Protein AF-A0A811YED5-F1 (afdb_monomer)

Nearest PDB structures (foldseek):
  1sgq-assembly1_I  TM=8.041E-01  e=7.350E-02  Meleagris gallopavo
  2sge-assembly1_I  TM=7.961E-01  e=6.876E-02  Meleagris gallopavo
  6maa-assembly1_A  TM=4.016E-01  e=1.868E-01  Mus musculus
  4fxw-assembly1_B  TM=2.494E-01  e=3.507E+00  Homo sapiens

pLDDT: mean 74.62, std 13.36, range [46.38, 92.75]

Radius of gyration: 25.54 Å; Cα contacts (8 Å, |Δi|>4): 69; chains: 1; bounding box: 60×34×65 Å

Structure (mmCIF, N/CA/C/O backbone):
data_AF-A0A811YED5-F1
#
_entry.id   AF-A0A811YED5-F1
#
loop_
_atom_site.group_PDB
_atom_site.id
_atom_site.type_symbol
_atom_site.label_atom_id
_atom_site.label_alt_id
_atom_site.label_comp_id
_atom_site.label_asym_id
_atom_site.label_entity_id
_atom_site.label_seq_id
_atom_site.pdbx_PDB_ins_code
_atom_site.Cartn_x
_atom_site.Cartn_y
_atom_site.Cartn_z
_atom_site.occupancy
_atom_site.B_iso_or_equiv
_atom_site.auth_seq_id
_atom_site.auth_comp_id
_atom_site.auth_asym_id
_atom_site.auth_atom_id
_atom_site.pdbx_PDB_model_num
ATOM 1 N N . MET A 1 1 ? -36.295 14.358 50.381 1.00 59.69 1 MET A N 1
ATOM 2 C CA . MET A 1 1 ? -35.235 14.806 49.446 1.00 59.69 1 MET A CA 1
ATOM 3 C C . MET A 1 1 ? -34.364 13.623 49.015 1.00 59.69 1 MET A C 1
ATOM 5 O O . MET A 1 1 ? -33.292 13.436 49.565 1.00 59.69 1 MET A O 1
ATOM 9 N N . SER A 1 2 ? -34.827 12.780 48.085 1.00 60.44 2 SER A N 1
ATOM 10 C CA . SER A 1 2 ? -34.058 11.595 47.631 1.00 60.44 2 SER A CA 1
ATOM 11 C C . SER A 1 2 ? -34.029 11.444 46.103 1.00 60.44 2 SER A C 1
ATOM 13 O O . SER A 1 2 ? -33.030 11.000 45.554 1.00 60.44 2 SER A O 1
ATOM 15 N N . PHE A 1 3 ? -35.063 11.934 45.409 1.00 59.12 3 PHE A N 1
ATOM 16 C CA . PHE A 1 3 ? -35.180 11.887 43.945 1.00 59.12 3 PHE A CA 1
ATOM 17 C C . PHE A 1 3 ? -34.118 12.699 43.182 1.00 59.12 3 PHE A C 1
ATOM 19 O O . PHE A 1 3 ? -33.721 12.320 42.087 1.00 59.12 3 PHE A O 1
ATOM 26 N N . PHE A 1 4 ? -33.625 13.801 43.754 1.00 64.69 4 PHE A N 1
ATOM 27 C CA . PHE A 1 4 ? -32.610 14.630 43.094 1.00 64.69 4 PHE A CA 1
ATOM 28 C C . PHE A 1 4 ? -31.203 14.020 43.177 1.00 64.69 4 PHE A C 1
ATOM 30 O O . PHE A 1 4 ? -30.439 14.107 42.221 1.00 64.69 4 PHE A O 1
ATOM 37 N N . LEU A 1 5 ? -30.867 13.347 44.286 1.00 67.31 5 LEU A N 1
ATOM 38 C CA . LEU A 1 5 ? -29.555 12.710 44.451 1.00 67.31 5 LEU A CA 1
ATOM 39 C C . LEU A 1 5 ? -29.401 11.477 43.556 1.00 67.31 5 LEU A C 1
ATOM 41 O O . LEU A 1 5 ? -28.307 11.218 43.057 1.00 67.31 5 LEU A O 1
ATOM 45 N N . THR A 1 6 ? -30.479 10.724 43.334 1.00 75.19 6 THR A N 1
ATOM 46 C CA . THR A 1 6 ? -30.464 9.574 42.421 1.00 75.19 6 THR A CA 1
ATOM 47 C C . THR A 1 6 ? -30.284 10.004 40.970 1.00 75.19 6 THR A C 1
ATOM 49 O O . THR A 1 6 ? -29.487 9.394 40.261 1.00 75.19 6 THR A O 1
ATOM 52 N N . TRP A 1 7 ? -30.935 11.090 40.544 1.00 74.44 7 TRP A N 1
ATOM 53 C CA . TRP A 1 7 ? -30.761 11.636 39.194 1.00 74.44 7 TRP A CA 1
ATOM 54 C C . TRP A 1 7 ? -29.324 12.120 38.967 1.00 74.44 7 TRP A C 1
ATOM 56 O O . TRP A 1 7 ? -28.687 11.730 37.990 1.00 74.44 7 TRP A O 1
ATOM 66 N N . ILE A 1 8 ? -28.765 12.902 39.895 1.00 81.50 8 ILE A N 1
ATOM 67 C CA . ILE A 1 8 ? -27.388 13.406 39.771 1.00 81.50 8 ILE A CA 1
ATOM 68 C C . ILE A 1 8 ? -26.393 12.242 39.640 1.00 81.50 8 ILE A C 1
ATOM 70 O O . ILE A 1 8 ? -25.541 12.264 38.754 1.00 81.50 8 ILE A O 1
ATOM 74 N N . LYS A 1 9 ? -26.541 11.177 40.441 1.00 77.12 9 LYS A N 1
ATOM 75 C CA . LYS A 1 9 ? -25.688 9.978 40.335 1.00 77.12 9 LYS A CA 1
ATOM 76 C C . LYS A 1 9 ? -25.849 9.259 38.990 1.00 77.12 9 LYS A C 1
ATOM 78 O O . LYS A 1 9 ? -24.850 8.801 38.446 1.00 77.12 9 LYS A O 1
ATOM 83 N N . ALA A 1 10 ? -27.058 9.202 38.428 1.00 78.94 10 ALA A N 1
ATOM 84 C CA . ALA A 1 10 ? -27.296 8.609 37.110 1.00 78.94 10 ALA A CA 1
ATOM 85 C C . ALA A 1 10 ? -26.606 9.398 35.981 1.00 78.94 10 ALA A C 1
ATOM 87 O O . ALA A 1 10 ? -25.990 8.788 35.109 1.00 78.94 10 ALA A O 1
ATOM 88 N N . ILE A 1 11 ? -26.624 10.736 36.039 1.00 79.62 11 ILE A N 1
ATOM 89 C CA . ILE A 1 11 ? -25.931 11.588 35.056 1.00 79.62 11 ILE A CA 1
ATOM 90 C C . ILE A 1 11 ? -24.422 11.319 35.080 1.00 79.62 11 ILE A C 1
ATOM 92 O O . ILE A 1 11 ? -23.833 11.074 34.028 1.00 79.62 11 ILE A O 1
ATOM 96 N N . PHE A 1 12 ? -23.807 11.284 36.266 1.00 76.50 12 PHE A N 1
ATOM 97 C CA . PHE A 1 12 ? -22.376 10.985 36.402 1.00 76.50 12 PHE A CA 1
ATOM 98 C C . PHE A 1 12 ? -22.009 9.599 35.858 1.00 76.50 12 PHE A C 1
ATOM 100 O O . PHE A 1 12 ? -20.994 9.462 35.182 1.00 76.50 12 PHE A O 1
ATOM 107 N N . ILE A 1 13 ? -22.844 8.584 36.097 1.00 74.81 13 ILE A N 1
ATOM 108 C CA . ILE A 1 13 ? -22.610 7.226 35.585 1.00 74.81 13 ILE A CA 1
ATOM 109 C C . ILE A 1 13 ? -22.688 7.196 34.053 1.00 74.81 13 ILE A C 1
ATOM 111 O O . ILE A 1 13 ? -21.820 6.609 33.414 1.00 74.81 13 ILE A O 1
ATOM 115 N N . THR A 1 14 ? -23.674 7.869 33.450 1.00 72.62 14 THR A N 1
ATOM 116 C CA . THR A 1 14 ? -23.773 7.945 31.984 1.00 72.62 14 THR A CA 1
ATOM 117 C C . THR A 1 14 ? -22.586 8.693 31.375 1.00 72.62 14 THR A C 1
ATOM 119 O O . THR A 1 14 ? -21.945 8.174 30.466 1.00 72.62 14 THR A O 1
ATOM 122 N N . ALA A 1 15 ? -22.211 9.850 31.930 1.00 73.38 15 ALA A N 1
ATOM 123 C CA . ALA A 1 15 ? -21.110 10.676 31.437 1.00 73.38 15 ALA A CA 1
ATOM 124 C C . ALA A 1 15 ? -19.723 10.029 31.592 1.00 73.38 15 ALA A C 1
ATOM 126 O O . ALA A 1 15 ? -18.830 10.359 30.823 1.00 73.38 15 ALA A O 1
ATOM 127 N N . LEU A 1 16 ? -19.530 9.118 32.552 1.00 69.00 16 LEU A N 1
ATOM 128 C CA . LEU A 1 16 ? -18.284 8.356 32.718 1.00 69.00 16 LEU A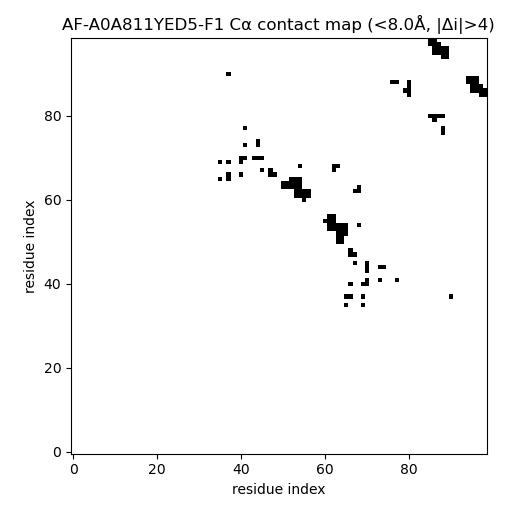 CA 1
ATOM 129 C C . LEU A 1 16 ? -18.233 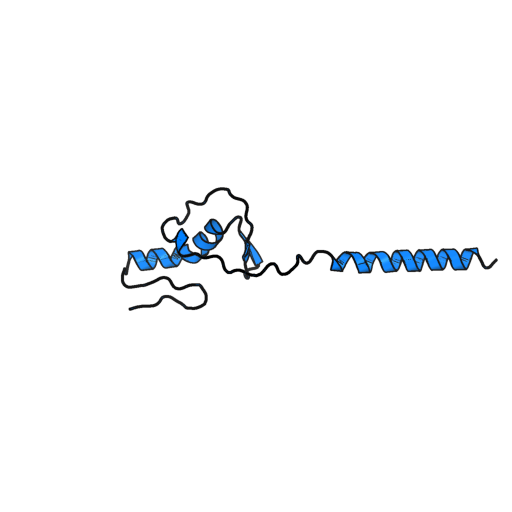7.086 31.856 1.00 69.00 16 LEU A C 1
ATOM 131 O O . LEU A 1 16 ? -17.146 6.583 31.584 1.00 69.00 16 LEU A O 1
ATOM 135 N N . ALA A 1 17 ? -19.382 6.583 31.401 1.00 64.75 17 ALA A N 1
ATOM 136 C CA . ALA A 1 17 ? -19.452 5.446 30.485 1.00 64.75 17 ALA A CA 1
ATOM 137 C C . ALA A 1 17 ? -19.241 5.856 29.013 1.00 64.75 17 ALA A C 1
ATOM 139 O O . ALA A 1 17 ? -18.674 5.087 28.240 1.00 64.75 17 ALA A O 1
ATOM 140 N N . PHE A 1 18 ? -19.646 7.073 28.629 1.00 59.84 18 PHE A N 1
ATOM 141 C CA . PHE A 1 18 ? -19.473 7.596 27.265 1.00 59.84 18 PHE A CA 1
ATOM 142 C C . PHE A 1 18 ? -18.005 7.676 26.778 1.00 59.84 18 PHE A C 1
ATOM 144 O O . PHE A 1 18 ? -17.751 7.244 25.654 1.00 59.84 18 PHE A O 1
ATOM 151 N N . PRO A 1 19 ? -17.024 8.149 27.575 1.00 59.16 19 PRO A N 1
ATOM 152 C CA . PRO A 1 19 ? -15.629 8.291 27.147 1.00 59.16 19 PRO A CA 1
ATOM 153 C C . PRO A 1 19 ? -14.914 6.963 26.891 1.00 59.16 19 PRO A C 1
ATOM 155 O O . PRO A 1 19 ? -13.922 6.931 26.176 1.00 59.16 19 PRO A O 1
ATOM 158 N N . HIS A 1 20 ? -15.390 5.860 27.475 1.00 53.59 20 HIS A N 1
ATOM 159 C CA . HIS A 1 20 ? -14.734 4.560 27.325 1.00 53.59 20 HIS A CA 1
ATOM 160 C C . HIS A 1 20 ? -15.203 3.799 26.073 1.00 53.59 20 HIS A C 1
ATOM 162 O O . HIS A 1 20 ? -14.585 2.808 25.683 1.00 53.59 20 HIS A O 1
ATOM 168 N N . TYR A 1 21 ? -16.294 4.248 25.443 1.00 57.16 21 TYR A N 1
ATOM 169 C CA . TYR A 1 21 ? -16.868 3.590 24.268 1.00 57.16 21 TYR A CA 1
ATOM 170 C C . TYR A 1 21 ? -16.346 4.163 22.942 1.00 57.16 21 TYR A C 1
ATOM 172 O O . TYR A 1 21 ? -16.392 3.477 21.923 1.00 57.16 21 TYR A O 1
ATOM 180 N N . SER A 1 22 ? -15.811 5.390 22.937 1.00 54.84 22 SER A N 1
ATOM 181 C CA . SER A 1 22 ? -15.292 6.040 21.724 1.00 54.84 22 SER A CA 1
ATOM 182 C C . SER A 1 22 ? -13.985 5.428 21.210 1.00 54.84 22 SER A C 1
ATOM 184 O O . SER A 1 22 ? -13.749 5.434 20.005 1.00 54.84 22 SER A O 1
ATOM 186 N N . GLU A 1 23 ? -13.185 4.824 22.090 1.00 56.28 23 GLU A N 1
ATOM 187 C CA . GLU A 1 23 ? -11.834 4.330 21.770 1.00 56.28 23 GLU A CA 1
ATOM 188 C C . GLU A 1 23 ? -11.808 2.975 21.036 1.00 56.28 23 GLU A C 1
ATOM 190 O O . GLU A 1 23 ? -10.738 2.480 20.704 1.00 56.28 23 GLU A O 1
ATOM 195 N N . THR A 1 24 ? -12.960 2.345 20.773 1.00 57.09 24 THR A N 1
ATOM 196 C CA . THR A 1 24 ? -13.008 0.989 20.173 1.00 57.09 24 THR A CA 1
ATOM 197 C C . THR A 1 24 ? -13.560 0.940 18.747 1.00 57.09 24 THR A C 1
ATOM 199 O O . THR A 1 24 ? -13.751 -0.143 18.205 1.00 57.09 24 THR A O 1
ATOM 202 N N . SER A 1 25 ? -13.816 2.090 18.114 1.00 55.22 25 SER A N 1
ATOM 203 C CA . SER A 1 25 ? -14.557 2.146 16.838 1.00 55.22 25 SER A CA 1
ATOM 204 C C . SER A 1 25 ? -13.741 2.533 15.598 1.00 55.22 25 SER A C 1
ATOM 206 O O . SER A 1 25 ? -14.308 2.607 14.512 1.00 55.22 25 SER A O 1
ATOM 208 N N . PHE A 1 26 ? -12.426 2.738 15.726 1.00 56.41 26 PHE A N 1
ATOM 209 C CA . PHE A 1 26 ? -11.565 3.184 14.620 1.00 56.41 26 PHE A CA 1
ATOM 210 C C . PHE A 1 26 ? -10.460 2.205 14.217 1.00 56.41 26 PHE A C 1
ATOM 212 O O . PHE A 1 26 ? -9.558 2.599 13.485 1.00 56.41 26 PHE A O 1
ATOM 219 N N . ASP A 1 27 ? -10.539 0.937 14.620 1.00 55.62 27 ASP A N 1
ATOM 220 C CA . ASP A 1 27 ? -9.785 -0.085 13.898 1.00 55.62 27 ASP A CA 1
ATOM 221 C C . ASP A 1 27 ? -10.618 -0.506 12.680 1.00 55.62 27 ASP A C 1
ATOM 223 O O . ASP A 1 27 ? -11.671 -1.134 12.855 1.00 55.62 27 ASP A O 1
ATOM 227 N N . PRO A 1 28 ? -10.220 -0.135 11.444 1.00 63.41 28 PRO A N 1
ATOM 228 C CA . PRO A 1 28 ? -10.847 -0.702 10.263 1.00 63.41 28 PRO A CA 1
ATOM 229 C C . PRO A 1 28 ? -10.761 -2.234 10.359 1.00 63.41 28 PRO A C 1
ATOM 231 O O . PRO A 1 28 ? -9.775 -2.762 10.888 1.00 63.41 28 PRO A O 1
ATOM 234 N N . PRO A 1 29 ? -11.781 -2.968 9.873 1.00 57.53 29 PRO A N 1
ATOM 235 C CA . PRO A 1 29 ? -11.701 -4.418 9.758 1.00 57.53 29 PRO A CA 1
ATOM 236 C C . PRO A 1 29 ? -10.364 -4.795 9.111 1.00 57.53 29 PRO A C 1
ATOM 238 O O . PRO A 1 29 ? -9.899 -4.040 8.253 1.00 57.53 29 PRO A O 1
ATOM 241 N N . PRO A 1 30 ? -9.732 -5.924 9.479 1.00 58.88 30 PRO A N 1
ATOM 242 C CA . PRO A 1 30 ? -8.592 -6.434 8.737 1.00 58.88 30 PRO A CA 1
ATOM 243 C C . PRO A 1 30 ? -9.099 -6.848 7.353 1.00 58.88 30 PRO A C 1
ATOM 245 O O . PRO A 1 30 ? -9.408 -8.010 7.108 1.00 58.88 30 PRO A O 1
ATOM 248 N N . GLU A 1 31 ? -9.250 -5.871 6.467 1.00 57.78 31 GLU A N 1
ATOM 249 C CA . GLU A 1 31 ? -9.352 -6.074 5.040 1.00 57.7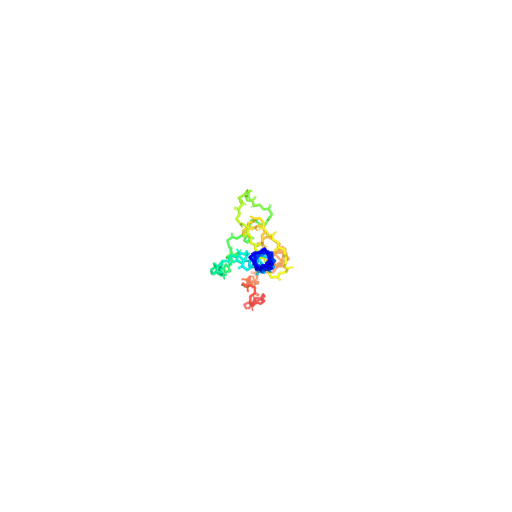8 31 GLU A CA 1
ATOM 250 C C . GLU A 1 31 ? -8.072 -6.822 4.689 1.00 57.78 31 GLU A C 1
ATOM 252 O O . GLU A 1 31 ? -6.973 -6.379 5.043 1.00 57.78 31 GLU A O 1
ATOM 257 N N . ASP A 1 32 ? -8.247 -8.047 4.188 1.00 54.25 32 ASP A N 1
ATOM 258 C CA . ASP A 1 32 ? -7.187 -9.008 3.917 1.00 54.25 32 ASP A CA 1
ATOM 259 C C . ASP A 1 32 ? -5.913 -8.282 3.498 1.00 54.25 32 ASP A C 1
ATOM 261 O O . ASP A 1 32 ? -5.899 -7.592 2.478 1.00 54.25 32 ASP A O 1
ATOM 265 N N . ARG A 1 33 ? -4.847 -8.413 4.301 1.00 59.94 33 ARG A N 1
ATOM 266 C CA . ARG A 1 33 ? -3.519 -7.860 4.006 1.00 59.94 33 ARG A CA 1
ATOM 267 C C . ARG A 1 33 ? -2.968 -8.546 2.759 1.00 59.94 33 ARG A C 1
ATOM 269 O O . ARG A 1 33 ? -2.109 -9.425 2.834 1.00 59.94 33 ARG A O 1
ATOM 276 N N . LYS A 1 34 ? -3.501 -8.185 1.598 1.00 71.25 34 LYS A N 1
ATOM 277 C CA . LYS A 1 34 ? -3.075 -8.676 0.305 1.00 71.25 34 LYS A CA 1
ATOM 278 C C . LYS A 1 34 ? -1.783 -7.952 -0.012 1.00 71.25 34 LYS A C 1
ATOM 280 O O . LYS A 1 34 ? -1.777 -6.748 -0.244 1.00 71.25 34 LYS A O 1
ATOM 285 N N . MET A 1 35 ? -0.681 -8.696 0.024 1.00 73.81 35 MET A N 1
ATOM 286 C CA . MET A 1 35 ? 0.617 -8.162 -0.364 1.00 73.81 35 MET A CA 1
ATOM 287 C C . MET A 1 35 ? 0.510 -7.594 -1.792 1.00 73.81 35 MET A C 1
ATOM 289 O O . MET A 1 35 ? 0.065 -8.323 -2.689 1.00 73.81 35 MET A O 1
ATOM 293 N N . PRO A 1 36 ? 0.890 -6.325 -2.021 1.00 85.25 36 PRO A N 1
ATOM 294 C CA . PRO A 1 36 ? 0.932 -5.766 -3.362 1.00 85.25 36 PRO A CA 1
ATOM 295 C C . PRO A 1 36 ? 1.925 -6.533 -4.240 1.00 85.25 36 PRO A C 1
ATOM 297 O O . PRO A 1 36 ? 3.005 -6.917 -3.791 1.00 85.25 36 PRO A O 1
ATOM 300 N N . ASN A 1 37 ? 1.572 -6.741 -5.509 1.00 86.00 37 ASN A N 1
ATOM 301 C CA . ASN A 1 37 ? 2.485 -7.344 -6.474 1.00 86.00 37 ASN A CA 1
ATOM 302 C C . ASN A 1 37 ? 3.395 -6.266 -7.079 1.00 86.00 37 ASN A C 1
ATOM 304 O O . ASN A 1 37 ? 2.935 -5.425 -7.853 1.00 86.00 37 ASN A O 1
ATOM 308 N N . CYS A 1 38 ? 4.688 -6.327 -6.760 1.00 86.38 38 CYS A N 1
ATOM 309 C CA . CYS A 1 38 ? 5.673 -5.379 -7.268 1.00 86.38 38 CYS A CA 1
ATOM 310 C C . CYS A 1 38 ? 6.318 -5.776 -8.607 1.00 86.38 38 CYS A C 1
ATOM 312 O O . CYS A 1 38 ? 6.983 -4.937 -9.219 1.00 86.38 38 CYS A O 1
ATOM 314 N N . ASP A 1 39 ? 6.077 -6.986 -9.120 1.00 83.38 39 ASP A N 1
ATOM 315 C CA . ASP A 1 39 ? 6.670 -7.468 -10.377 1.00 83.38 39 ASP A CA 1
ATOM 316 C C . ASP A 1 39 ? 6.233 -6.625 -11.587 1.00 83.38 39 ASP A C 1
ATOM 318 O O . ASP A 1 39 ? 6.986 -6.426 -12.540 1.00 83.38 39 ASP A O 1
ATOM 322 N N . VAL A 1 40 ? 5.024 -6.060 -11.522 1.00 84.62 40 VAL A N 1
ATOM 323 C CA . VAL A 1 40 ? 4.452 -5.203 -12.573 1.00 84.62 40 VAL A CA 1
ATOM 324 C C . VAL A 1 40 ? 5.217 -3.877 -12.705 1.00 84.62 40 VAL A C 1
ATOM 326 O O . VAL A 1 40 ? 5.296 -3.312 -13.796 1.00 84.62 40 VAL A O 1
ATOM 329 N N . TYR A 1 41 ? 5.831 -3.393 -11.621 1.00 85.44 41 TYR A N 1
ATOM 330 C CA . TYR A 1 41 ? 6.448 -2.063 -11.557 1.00 85.44 41 TYR A CA 1
ATOM 331 C C . TYR A 1 41 ? 7.967 -2.063 -11.781 1.00 85.44 41 TYR A C 1
ATOM 333 O O . TYR A 1 41 ? 8.583 -0.997 -11.776 1.00 85.44 41 TYR A O 1
ATOM 341 N N . IL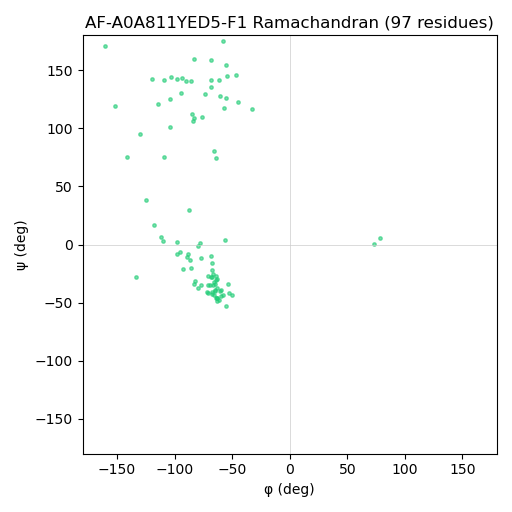E A 1 42 ? 8.584 -3.221 -12.053 1.00 82.00 42 ILE A N 1
ATOM 342 C CA . ILE A 1 42 ? 10.040 -3.367 -12.273 1.00 82.00 42 ILE A CA 1
ATOM 343 C C . ILE A 1 42 ? 10.568 -2.418 -13.366 1.00 82.00 42 ILE A C 1
ATOM 345 O O . ILE A 1 42 ? 11.691 -1.921 -13.280 1.00 82.00 42 ILE A O 1
ATOM 349 N N . HIS A 1 43 ? 9.765 -2.140 -14.394 1.00 81.44 43 HIS A N 1
ATOM 350 C CA . HIS A 1 43 ? 10.157 -1.276 -15.512 1.00 81.44 43 HIS A CA 1
ATOM 351 C C . HIS A 1 43 ? 9.721 0.191 -15.361 1.00 81.44 43 HIS A C 1
ATOM 353 O O . HIS A 1 43 ? 10.116 1.018 -16.182 1.00 81.44 43 HIS A O 1
ATOM 359 N N . GLN A 1 44 ? 8.937 0.530 -14.333 1.00 79.06 44 GLN A N 1
ATOM 360 C CA . GLN A 1 44 ? 8.294 1.842 -14.158 1.00 79.06 44 GLN A CA 1
ATOM 361 C C . GLN A 1 44 ? 8.641 2.488 -12.810 1.00 79.06 44 GLN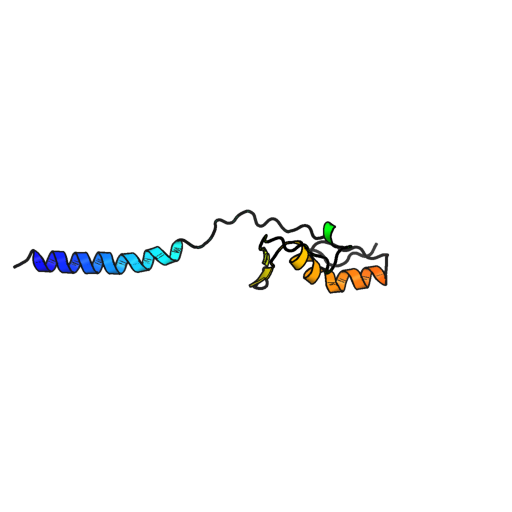 A C 1
ATOM 363 O O . GLN A 1 44 ? 7.818 3.148 -12.178 1.00 79.06 44 GLN A O 1
ATOM 368 N N . LEU A 1 45 ? 9.890 2.331 -12.366 1.00 77.12 45 LEU A N 1
ATOM 369 C CA . LEU A 1 45 ? 10.372 3.028 -11.177 1.00 77.12 45 LEU A CA 1
ATOM 370 C C . LEU A 1 45 ? 10.277 4.539 -11.389 1.00 77.12 45 LEU A C 1
ATOM 372 O O . LEU A 1 45 ? 10.779 5.062 -12.383 1.00 77.12 45 LEU A O 1
ATOM 376 N N . HIS A 1 46 ? 9.638 5.221 -10.441 1.00 80.00 46 HIS A N 1
ATOM 377 C CA . HIS A 1 46 ? 9.413 6.672 -10.424 1.00 80.00 46 HIS A CA 1
ATOM 378 C C . HIS A 1 46 ? 8.366 7.212 -11.411 1.00 80.00 46 HIS A C 1
ATOM 380 O O . HIS A 1 46 ? 8.090 8.411 -11.394 1.00 80.00 46 HIS A O 1
ATOM 386 N N . PHE A 1 47 ? 7.725 6.357 -12.212 1.00 87.62 47 PHE A N 1
ATOM 387 C CA . PHE A 1 47 ? 6.623 6.749 -13.094 1.00 87.62 47 PHE A CA 1
ATOM 388 C C . PHE A 1 47 ? 5.303 6.184 -12.572 1.00 87.62 47 PHE A C 1
ATOM 390 O O . PHE A 1 47 ? 4.763 5.225 -13.113 1.00 87.62 47 PHE A O 1
ATOM 397 N N . CYS A 1 48 ? 4.786 6.795 -11.505 1.00 90.56 48 CYS A N 1
ATOM 398 C CA . CYS A 1 48 ? 3.513 6.408 -10.903 1.00 90.56 48 CYS A CA 1
ATOM 399 C C . CYS A 1 48 ? 2.389 7.376 -11.274 1.00 90.56 48 CYS A C 1
ATOM 401 O O . CYS A 1 48 ? 2.585 8.591 -11.373 1.00 90.56 48 CYS A O 1
ATOM 403 N N . THR A 1 49 ? 1.186 6.832 -11.452 1.00 91.38 49 THR A N 1
ATOM 404 C CA . THR A 1 49 ? -0.039 7.625 -11.566 1.00 91.38 49 THR A CA 1
ATOM 405 C C . THR A 1 49 ? -0.357 8.293 -10.225 1.00 91.38 49 THR A C 1
ATOM 407 O O . THR A 1 49 ? 0.095 7.865 -9.161 1.00 91.38 49 THR A O 1
ATOM 410 N N . ARG A 1 50 ? -1.160 9.361 -10.266 1.00 90.81 50 ARG A N 1
ATOM 411 C CA . ARG A 1 50 ? -1.645 10.069 -9.066 1.00 90.81 50 ARG A CA 1
ATOM 412 C C . ARG A 1 50 ? -2.931 9.460 -8.501 1.00 90.81 50 ARG A C 1
ATOM 414 O O . ARG A 1 50 ? -3.763 10.173 -7.950 1.00 90.81 50 ARG A O 1
ATOM 421 N N . GLU A 1 51 ? -3.111 8.160 -8.697 1.00 92.31 51 GLU A N 1
ATOM 422 C CA . GLU A 1 51 ? -4.210 7.414 -8.096 1.00 92.31 51 GLU A CA 1
ATOM 423 C C . GLU A 1 51 ? -4.011 7.334 -6.580 1.00 92.31 51 GLU A C 1
ATOM 425 O O . GLU A 1 51 ? -2.876 7.209 -6.108 1.00 92.31 51 GLU A O 1
ATOM 430 N N . MET A 1 52 ? -5.112 7.452 -5.838 1.00 91.50 52 MET A N 1
ATOM 431 C CA . MET A 1 52 ? -5.133 7.381 -4.381 1.00 91.50 52 MET A CA 1
ATOM 432 C C . MET A 1 52 ? -5.686 6.024 -3.958 1.00 91.50 52 MET A C 1
ATOM 434 O O . MET A 1 52 ? -6.897 5.816 -3.983 1.00 91.50 52 MET A O 1
ATOM 438 N N . ASP A 1 53 ? -4.779 5.132 -3.577 1.00 90.81 53 ASP A N 1
ATOM 439 C CA . ASP A 1 53 ? -5.047 3.773 -3.103 1.00 90.81 53 ASP A CA 1
ATOM 440 C C . ASP A 1 53 ? -4.067 3.454 -1.955 1.00 90.81 53 ASP A C 1
ATOM 442 O O . ASP A 1 53 ? -3.021 2.837 -2.170 1.00 90.81 53 ASP A O 1
ATOM 446 N N . PRO A 1 54 ? -4.294 4.014 -0.753 1.00 91.88 54 PRO A N 1
ATOM 447 C CA . PRO A 1 54 ? -3.258 4.109 0.262 1.00 91.88 54 PRO A CA 1
ATOM 448 C C . PRO A 1 54 ? -2.853 2.748 0.842 1.00 91.88 54 PRO A C 1
ATOM 450 O O . PRO A 1 54 ? -3.697 1.947 1.234 1.00 91.88 54 PRO A O 1
ATOM 453 N N . ILE A 1 55 ? -1.544 2.526 0.986 1.00 89.81 55 ILE A N 1
ATOM 454 C CA . ILE A 1 55 ? -0.981 1.310 1.590 1.00 89.81 55 ILE A CA 1
ATOM 455 C C . ILE A 1 55 ? -0.277 1.662 2.889 1.00 89.81 55 ILE A C 1
ATOM 457 O O . ILE A 1 55 ? 0.705 2.406 2.895 1.00 89.81 55 ILE A O 1
ATOM 461 N N . CYS A 1 56 ? -0.734 1.058 3.981 1.00 90.19 56 CYS A N 1
ATOM 462 C CA . CYS A 1 56 ? -0.063 1.115 5.273 1.00 90.19 56 CYS A CA 1
ATOM 463 C C . CYS A 1 56 ? 1.023 0.038 5.332 1.00 90.19 56 CYS A C 1
ATOM 465 O O . CYS A 1 56 ? 0.733 -1.154 5.454 1.00 90.19 56 CYS A O 1
ATOM 467 N N . ALA A 1 57 ? 2.281 0.452 5.243 1.00 86.56 57 ALA A N 1
ATOM 468 C CA . ALA A 1 57 ? 3.409 -0.458 5.332 1.00 86.56 57 ALA A CA 1
ATOM 469 C C . ALA A 1 57 ? 3.780 -0.761 6.792 1.00 86.56 57 ALA A C 1
ATOM 471 O O . ALA A 1 57 ? 3.484 -0.013 7.725 1.00 86.56 57 ALA A O 1
ATOM 472 N N . THR A 1 58 ? 4.493 -1.867 7.001 1.00 85.88 58 THR A N 1
ATOM 473 C CA . THR A 1 58 ? 4.949 -2.302 8.333 1.00 85.88 58 THR A CA 1
ATOM 474 C C . THR A 1 58 ? 5.995 -1.374 8.949 1.00 85.88 58 THR A C 1
ATOM 476 O O . THR A 1 58 ? 6.241 -1.442 10.149 1.00 85.88 58 THR A O 1
ATOM 479 N N . ASN A 1 59 ? 6.612 -0.506 8.145 1.00 85.19 59 ASN A N 1
ATOM 480 C CA . ASN A 1 59 ? 7.534 0.537 8.597 1.00 85.19 59 ASN A CA 1
ATOM 481 C C . ASN A 1 59 ? 6.809 1.759 9.202 1.00 85.19 59 ASN A C 1
ATOM 483 O O . ASN A 1 59 ? 7.471 2.727 9.572 1.00 85.19 59 ASN A O 1
ATOM 487 N N . GLY A 1 60 ? 5.473 1.735 9.282 1.00 89.06 60 GLY A N 1
ATOM 488 C CA . GLY A 1 60 ? 4.664 2.838 9.802 1.00 89.06 60 GLY A CA 1
ATOM 489 C C . GLY A 1 60 ? 4.464 3.986 8.811 1.00 89.06 60 GLY A C 1
ATOM 490 O O . GLY A 1 60 ? 3.881 5.004 9.176 1.00 89.06 60 GLY A O 1
ATOM 491 N N . GLN A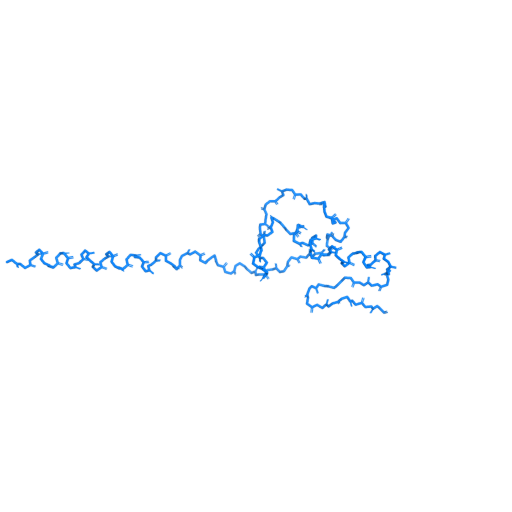 1 61 ? 4.928 3.845 7.567 1.00 91.31 61 GLN A N 1
ATOM 492 C CA . GLN A 1 61 ? 4.689 4.817 6.506 1.00 91.31 61 GLN A CA 1
ATOM 493 C C . GLN A 1 61 ? 3.456 4.428 5.693 1.00 91.31 61 GLN A C 1
ATOM 495 O O . GLN A 1 61 ? 3.193 3.250 5.442 1.00 91.31 61 GLN A O 1
ATOM 500 N N . THR A 1 62 ? 2.698 5.441 5.278 1.00 92.06 62 THR A N 1
ATOM 501 C CA . THR A 1 62 ? 1.573 5.271 4.358 1.00 92.06 62 THR A CA 1
ATOM 502 C C . THR A 1 62 ? 1.987 5.743 2.977 1.00 92.06 62 THR A C 1
ATOM 504 O O . THR A 1 62 ? 2.423 6.880 2.804 1.00 92.06 62 THR A O 1
ATOM 507 N N . TYR A 1 63 ? 1.832 4.869 1.997 1.00 91.69 63 TYR A N 1
ATOM 508 C CA . TYR A 1 63 ? 2.140 5.125 0.599 1.00 91.69 63 TYR A CA 1
ATOM 509 C C . TYR A 1 63 ? 0.866 5.503 -0.142 1.00 91.69 63 TYR A C 1
ATOM 511 O O . TYR A 1 63 ? -0.178 4.925 0.131 1.00 91.69 63 TYR A O 1
ATOM 519 N N . SER A 1 64 ? 0.929 6.446 -1.084 1.00 92.75 64 SER A N 1
ATOM 520 C CA . SER A 1 64 ? -0.270 6.928 -1.788 1.00 92.75 64 SER A CA 1
ATOM 521 C C . SER A 1 64 ? -0.901 5.888 -2.713 1.00 92.75 64 SER A C 1
ATOM 523 O O . SER A 1 64 ? -2.097 5.969 -2.971 1.00 92.75 64 SER A O 1
ATOM 525 N N . ASN A 1 65 ? -0.097 4.960 -3.244 1.00 91.50 65 ASN A N 1
ATOM 526 C CA . ASN A 1 65 ? -0.544 3.819 -4.039 1.00 91.50 65 ASN A CA 1
ATOM 527 C C . ASN A 1 65 ? 0.513 2.709 -4.106 1.00 91.50 65 ASN A C 1
ATOM 529 O O . ASN A 1 65 ? 1.676 2.901 -3.730 1.00 91.50 65 ASN A O 1
ATOM 533 N N . THR A 1 66 ? 0.101 1.563 -4.656 1.00 90.62 66 THR A N 1
ATOM 534 C CA . THR A 1 66 ? 0.957 0.391 -4.895 1.00 90.62 66 THR A CA 1
ATOM 535 C C 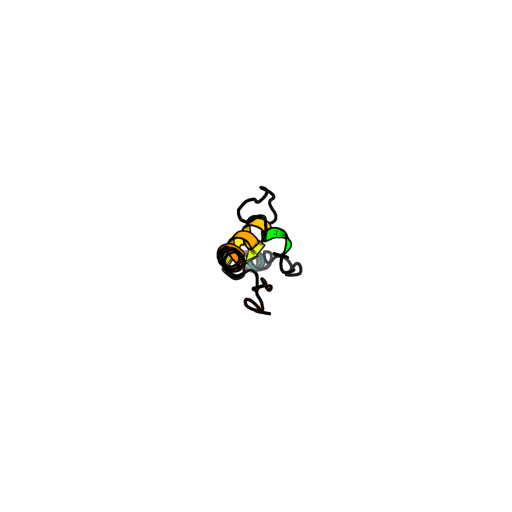. THR A 1 66 ? 2.230 0.712 -5.679 1.00 90.62 66 THR A C 1
ATOM 537 O O . THR A 1 66 ? 3.307 0.234 -5.321 1.00 90.62 66 THR A O 1
ATOM 540 N N . CYS A 1 67 ? 2.141 1.542 -6.720 1.00 91.69 67 CYS A N 1
ATOM 541 C CA . CYS A 1 67 ? 3.305 1.892 -7.531 1.00 91.69 67 CYS A CA 1
ATOM 542 C C . CYS A 1 67 ? 4.360 2.632 -6.704 1.00 91.69 67 CYS A C 1
ATOM 544 O O . CYS A 1 67 ? 5.537 2.279 -6.761 1.00 91.69 67 CYS A O 1
ATOM 546 N N . VAL A 1 68 ? 3.947 3.623 -5.903 1.00 91.81 68 VAL A N 1
ATOM 547 C CA . VAL A 1 68 ? 4.878 4.405 -5.074 1.00 91.81 68 VAL A CA 1
ATOM 548 C C . VAL A 1 68 ? 5.564 3.499 -4.051 1.00 91.81 68 VAL A C 1
ATOM 550 O O . VAL A 1 68 ? 6.792 3.513 -3.971 1.00 91.81 68 VAL A O 1
ATOM 553 N N . PHE A 1 69 ? 4.804 2.635 -3.372 1.00 91.12 69 PHE A N 1
ATOM 554 C CA . PHE A 1 69 ? 5.353 1.633 -2.452 1.00 91.12 69 PHE A CA 1
ATOM 555 C C . PHE A 1 69 ? 6.404 0.733 -3.123 1.00 91.12 69 PHE A C 1
ATOM 557 O O . PHE A 1 69 ? 7.542 0.634 -2.660 1.00 91.12 69 PHE A O 1
ATOM 564 N N . CYS A 1 70 ? 6.055 0.118 -4.256 1.00 89.31 70 CYS A N 1
ATOM 565 C CA . CYS A 1 70 ? 6.964 -0.770 -4.978 1.00 89.31 70 CYS A CA 1
ATOM 566 C C . CYS A 1 70 ? 8.183 -0.030 -5.544 1.00 89.31 70 CYS A C 1
ATOM 568 O O . CYS A 1 70 ? 9.271 -0.601 -5.600 1.00 89.31 70 CYS A O 1
ATOM 570 N N . SER A 1 71 ? 8.037 1.238 -5.937 1.00 89.06 71 SER A N 1
ATOM 571 C CA . SER A 1 71 ? 9.145 2.038 -6.462 1.00 89.06 71 SER A CA 1
ATOM 572 C C . SER A 1 71 ? 10.228 2.287 -5.411 1.00 89.06 71 SER A C 1
ATOM 574 O O . SER A 1 71 ? 11.412 2.168 -5.723 1.00 89.06 71 SER A O 1
ATOM 576 N N . GLU A 1 72 ? 9.840 2.540 -4.159 1.00 88.88 72 GLU A N 1
ATOM 577 C CA . GLU A 1 72 ? 10.790 2.676 -3.054 1.00 88.88 72 GLU A CA 1
ATOM 578 C C . GLU A 1 72 ? 11.418 1.329 -2.687 1.00 88.88 72 GLU A C 1
ATOM 580 O O . GLU A 1 72 ? 12.635 1.236 -2.517 1.00 88.88 72 GLU A O 1
ATOM 585 N N . GLN A 1 73 ? 10.618 0.259 -2.657 1.00 84.25 73 GLN A N 1
ATOM 586 C CA . GLN A 1 73 ? 11.093 -1.085 -2.325 1.00 84.25 73 GLN A CA 1
ATOM 587 C C . GLN A 1 73 ? 12.099 -1.642 -3.352 1.00 84.25 73 GLN A C 1
ATOM 589 O O . GLN A 1 73 ? 13.012 -2.390 -2.987 1.00 84.25 73 GLN A O 1
ATOM 594 N N . LEU A 1 74 ? 11.939 -1.294 -4.633 1.00 85.06 74 LEU A N 1
ATOM 595 C CA . LEU A 1 74 ? 12.729 -1.818 -5.751 1.00 85.06 74 LEU A CA 1
ATOM 596 C C . LEU A 1 74 ? 13.880 -0.902 -6.199 1.00 85.06 74 LEU A C 1
ATOM 598 O O . LEU A 1 74 ? 14.702 -1.341 -7.011 1.00 85.06 74 LEU A O 1
ATOM 602 N N . ALA A 1 75 ? 13.978 0.326 -5.674 1.00 81.94 75 ALA A N 1
ATOM 603 C CA . ALA A 1 75 ? 14.948 1.339 -6.109 1.00 81.94 75 ALA A CA 1
ATOM 604 C C . ALA A 1 75 ? 16.395 0.814 -6.172 1.00 81.94 75 ALA A C 1
ATOM 606 O O . ALA A 1 75 ? 17.109 1.036 -7.150 1.00 81.94 75 ALA A O 1
ATOM 607 N N . HIS A 1 76 ? 16.817 0.052 -5.159 1.00 74.56 76 HIS A N 1
ATOM 608 C CA . HIS A 1 76 ? 18.160 -0.534 -5.112 1.00 74.56 76 HIS A CA 1
ATOM 609 C C . HIS A 1 76 ? 18.284 -1.844 -5.902 1.00 74.56 76 HIS A C 1
ATOM 611 O O . HIS A 1 76 ? 19.327 -2.114 -6.494 1.00 74.56 76 HIS A O 1
ATOM 617 N N . LEU A 1 77 ? 17.229 -2.659 -5.936 1.00 75.31 77 LEU A N 1
ATOM 618 C CA . LEU A 1 77 ? 17.262 -4.005 -6.516 1.00 75.31 77 LEU A CA 1
ATOM 619 C C . LEU A 1 77 ? 17.347 -3.962 -8.047 1.00 75.31 77 LEU A C 1
ATOM 621 O O . LEU A 1 77 ? 18.124 -4.703 -8.652 1.00 75.31 77 LEU A O 1
ATOM 625 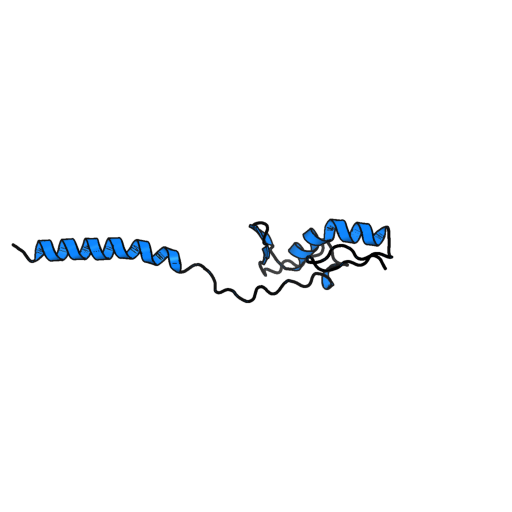N N . VAL A 1 78 ? 16.615 -3.048 -8.685 1.00 78.38 78 VAL A N 1
ATOM 626 C CA . VAL A 1 78 ? 16.608 -2.930 -10.154 1.00 78.38 78 VAL A CA 1
ATOM 627 C C . VAL A 1 78 ? 17.961 -2.462 -10.688 1.00 78.38 78 VAL A C 1
ATOM 629 O O . VAL A 1 78 ? 18.413 -2.934 -11.735 1.00 78.38 78 VAL A O 1
ATOM 632 N N . MET A 1 79 ? 18.659 -1.596 -9.951 1.00 74.44 79 MET A N 1
ATOM 633 C CA . MET A 1 79 ? 20.011 -1.157 -10.309 1.00 74.44 79 MET A CA 1
ATOM 634 C C . MET A 1 79 ? 20.986 -2.340 -10.375 1.00 74.44 79 MET A C 1
ATOM 636 O O . MET A 1 79 ? 21.789 -2.425 -11.302 1.00 74.44 79 MET A O 1
ATOM 640 N N . ILE A 1 80 ? 20.859 -3.305 -9.460 1.00 75.69 80 ILE A N 1
ATOM 641 C CA . ILE A 1 80 ? 21.694 -4.512 -9.446 1.00 75.69 80 ILE A CA 1
ATOM 642 C C . ILE A 1 80 ? 21.382 -5.405 -10.655 1.00 75.69 80 ILE A C 1
ATOM 644 O O . ILE A 1 80 ? 22.310 -5.870 -11.313 1.00 75.69 80 ILE A O 1
ATOM 648 N N . THR A 1 81 ? 20.105 -5.588 -11.013 1.00 75.19 81 THR A N 1
ATOM 649 C CA . THR A 1 81 ? 19.729 -6.390 -12.200 1.00 75.19 81 THR A CA 1
ATOM 650 C C . THR A 1 81 ? 20.216 -5.789 -13.522 1.00 75.19 81 THR A C 1
ATOM 652 O O . THR A 1 81 ? 20.490 -6.524 -14.467 1.00 75.19 81 THR A O 1
ATOM 655 N N . LYS A 1 82 ? 20.390 -4.460 -13.598 1.00 75.25 82 LYS A N 1
ATOM 656 C CA . LYS A 1 82 ? 21.017 -3.813 -14.764 1.00 75.25 82 LYS A CA 1
ATOM 657 C C . LYS A 1 82 ? 22.510 -4.120 -14.880 1.00 75.25 82 LYS A C 1
ATOM 659 O O . LYS A 1 82 ? 23.018 -4.212 -15.993 1.00 75.25 82 LYS A O 1
ATOM 664 N N . VAL A 1 83 ? 23.207 -4.244 -13.751 1.00 80.38 83 VAL A N 1
ATOM 665 C CA . VAL A 1 83 ? 24.645 -4.553 -13.710 1.00 80.38 83 VAL A CA 1
ATOM 666 C C . VAL A 1 83 ? 24.892 -6.050 -13.908 1.00 80.38 83 VAL A C 1
ATOM 668 O O . VAL A 1 83 ? 25.844 -6.434 -14.581 1.00 80.38 83 VAL A O 1
ATOM 671 N N . SER A 1 84 ? 24.026 -6.895 -13.349 1.00 78.38 84 SER A N 1
ATOM 672 C CA . SER A 1 84 ? 24.094 -8.350 -13.450 1.00 78.38 84 SER A CA 1
ATOM 673 C C . SER A 1 84 ? 22.728 -8.913 -13.869 1.00 78.38 84 SER A C 1
ATOM 675 O O . SER A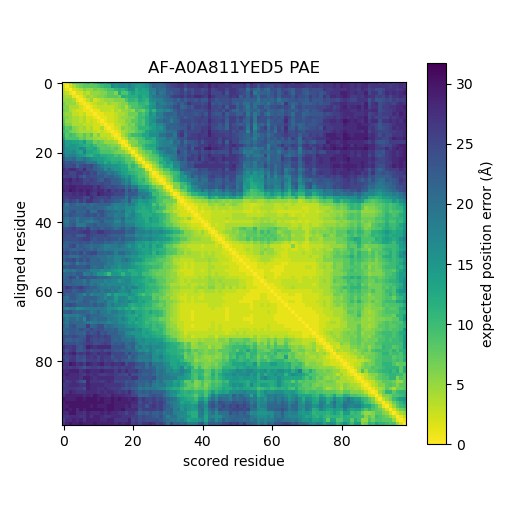 1 84 ? 21.871 -9.148 -13.012 1.00 78.38 84 SER A O 1
ATOM 677 N N . PRO A 1 85 ? 22.508 -9.155 -15.178 1.00 77.56 85 PRO A N 1
ATOM 678 C CA . PRO A 1 85 ? 21.223 -9.631 -15.699 1.00 77.56 85 PRO A CA 1
ATOM 679 C C . PRO A 1 85 ? 20.877 -11.065 -15.268 1.00 77.56 85 PRO A C 1
ATOM 681 O O . PRO A 1 85 ? 19.754 -11.515 -15.475 1.00 77.56 85 PRO A O 1
ATOM 684 N N . SER A 1 86 ? 21.822 -11.785 -14.655 1.00 76.69 86 SER A N 1
ATOM 685 C CA . SER A 1 86 ? 21.602 -13.126 -14.105 1.00 76.69 86 SER A CA 1
ATOM 686 C C . SER A 1 86 ? 20.842 -13.129 -12.770 1.00 76.69 86 SER A C 1
ATOM 688 O O . SER A 1 86 ? 20.435 -14.202 -12.326 1.00 76.69 86 SER A O 1
ATOM 690 N N . LEU A 1 87 ? 20.649 -11.975 -12.111 1.00 74.94 87 LEU A N 1
ATOM 691 C CA . LEU A 1 87 ? 19.848 -11.888 -10.883 1.00 74.94 87 LEU A CA 1
ATOM 692 C C . LEU A 1 87 ? 18.361 -11.708 -11.180 1.00 74.94 87 LEU A C 1
ATOM 694 O O . LEU A 1 87 ? 17.976 -10.898 -12.026 1.00 74.94 87 LEU A O 1
ATOM 698 N N . LYS A 1 88 ? 17.521 -12.382 -10.389 1.00 72.19 88 LYS A N 1
ATOM 699 C CA . LYS A 1 88 ? 16.071 -12.158 -10.371 1.00 72.19 88 LYS A CA 1
ATOM 700 C C . LYS A 1 88 ? 15.626 -11.483 -9.077 1.00 72.19 88 LYS A C 1
ATOM 702 O O . LYS A 1 88 ? 16.113 -11.800 -7.991 1.00 72.19 88 LYS A O 1
ATOM 707 N N . ILE A 1 89 ? 14.672 -10.565 -9.216 1.00 69.00 89 ILE A N 1
ATOM 708 C CA . ILE A 1 89 ? 13.948 -9.960 -8.097 1.00 69.00 89 ILE A CA 1
ATOM 709 C C . ILE A 1 89 ? 12.981 -11.019 -7.565 1.00 69.00 89 ILE A C 1
ATOM 711 O O . ILE A 1 89 ? 12.264 -11.654 -8.335 1.00 69.00 89 ILE A O 1
ATOM 715 N N . VAL A 1 90 ? 13.004 -11.237 -6.256 1.00 65.12 90 VAL A N 1
ATOM 716 C CA . VAL A 1 90 ? 12.099 -12.142 -5.548 1.00 65.12 90 VAL A CA 1
ATOM 717 C C . VAL A 1 90 ? 11.324 -11.290 -4.540 1.00 65.12 90 VAL A C 1
ATOM 719 O O . VAL A 1 90 ? 11.872 -10.326 -4.001 1.00 65.12 90 VAL A O 1
ATOM 722 N N . ASN A 1 91 ? 10.034 -11.582 -4.343 1.00 59.06 91 ASN A N 1
ATOM 723 C CA . ASN A 1 91 ? 9.178 -10.824 -3.425 1.00 59.06 91 ASN A CA 1
ATOM 724 C C . ASN A 1 91 ? 9.768 -10.783 -2.005 1.00 59.06 91 ASN A C 1
ATOM 726 O O . ASN A 1 91 ? 10.510 -11.674 -1.605 1.00 59.06 91 ASN A O 1
ATOM 730 N N . ALA A 1 92 ? 9.403 -9.749 -1.239 1.00 53.44 92 ALA A N 1
ATOM 731 C CA . ALA A 1 92 ? 10.031 -9.310 0.017 1.00 53.44 92 ALA A CA 1
ATOM 732 C C . ALA A 1 92 ? 10.144 -10.346 1.170 1.00 53.44 92 ALA A C 1
ATOM 734 O O . ALA A 1 92 ? 10.620 -10.002 2.248 1.00 53.44 92 ALA A O 1
ATOM 735 N N . GLY A 1 93 ? 9.755 -11.609 0.970 1.00 49.62 93 GLY A N 1
ATOM 736 C CA . GLY A 1 93 ? 10.036 -12.719 1.887 1.00 49.62 93 GLY A CA 1
ATOM 737 C C . GLY A 1 93 ? 11.354 -13.458 1.616 1.00 49.62 93 GLY A C 1
ATOM 738 O O . GLY A 1 93 ? 11.775 -14.274 2.434 1.00 49.62 93 GLY A O 1
ATOM 739 N N . ASN A 1 94 ? 12.018 -13.208 0.489 1.00 46.38 94 ASN A N 1
ATOM 740 C CA . ASN A 1 94 ? 13.162 -13.989 0.045 1.00 46.38 94 ASN A CA 1
ATOM 741 C C . ASN A 1 94 ? 14.053 -13.082 -0.808 1.00 46.38 94 ASN A C 1
ATOM 743 O O . ASN A 1 94 ? 13.610 -12.544 -1.812 1.00 46.38 94 ASN A O 1
ATOM 747 N N . GLY A 1 95 ? 15.297 -12.869 -0.375 1.00 57.28 95 GLY A N 1
ATOM 748 C CA . GLY A 1 95 ? 16.260 -12.012 -1.068 1.00 57.28 95 GLY A CA 1
ATOM 749 C C . GLY A 1 95 ? 16.545 -12.428 -2.517 1.00 57.28 95 GLY A C 1
ATOM 750 O O . GLY A 1 95 ? 16.079 -13.458 -3.001 1.00 57.28 95 GLY A O 1
ATOM 751 N N . LEU A 1 96 ? 17.343 -11.598 -3.198 1.00 59.25 96 LEU A N 1
ATOM 752 C CA . LEU A 1 96 ? 17.800 -11.800 -4.577 1.00 59.25 96 LEU A CA 1
ATOM 753 C C . LEU A 1 96 ? 18.266 -13.245 -4.810 1.00 59.25 96 LEU A C 1
ATOM 755 O O . LEU A 1 96 ? 19.181 -13.724 -4.140 1.00 59.25 96 LEU A O 1
ATOM 759 N N . ALA A 1 97 ? 17.656 -13.919 -5.784 1.00 57.16 97 ALA A N 1
ATOM 760 C CA . ALA A 1 97 ? 18.072 -15.249 -6.204 1.00 57.16 97 ALA A CA 1
ATOM 761 C C . ALA A 1 97 ? 19.029 -15.138 -7.398 1.00 57.16 97 ALA A C 1
ATOM 763 O O . ALA A 1 97 ? 18.742 -14.458 -8.389 1.00 57.16 97 ALA A O 1
ATOM 764 N N . HIS A 1 98 ? 20.164 -15.824 -7.293 1.00 50.31 98 HIS A N 1
ATOM 765 C CA . HIS A 1 98 ? 21.048 -16.114 -8.416 1.00 50.31 98 HIS A CA 1
ATOM 766 C C . HIS A 1 98 ? 20.625 -17.446 -9.041 1.00 50.31 98 HIS A C 1
ATOM 768 O O . HIS A 1 98 ? 20.247 -18.364 -8.313 1.00 50.31 98 HIS A O 1
ATOM 774 N N . ASN A 1 99 ? 20.673 -17.531 -10.370 1.00 53.03 99 ASN A N 1
ATOM 775 C CA . ASN A 1 99 ? 20.517 -18.796 -11.089 1.00 53.03 99 ASN A CA 1
ATOM 776 C C . ASN A 1 99 ? 21.820 -19.600 -11.073 1.00 53.03 99 ASN A C 1
ATOM 778 O O . ASN A 1 99 ? 22.888 -18.957 -11.208 1.00 53.03 99 ASN A O 1
#

InterPro domains:
  IPR002350 Kazal domain [PF00050] (38-76)
  IPR002350 Kazal domain [PS00282] (48-70)
  IPR002350 Kazal domain [PS51465] (32-99)
  IPR002350 Kazal domain [SM00280] (37-86)
  IPR036058 Kazal domain superfamily [SSF100895] (40-81)

Sequence (99 aa):
MSFFLTWIKAIFITALAFPHYSETSFDPPPEDRKMPNCDVYIHQLHFCTREMDPICATNGQTYSNTCVFCSEQLAHLVMITKVSPSLKIVNAGNGLAHN

Secondary structure (DSSP, 8-state):
--HHHHHHHHHHHHHHHHHHHGGGS-S-----------GGGTT-TT--------EE-TTSPEESSHHHHHHHHHHHHHHHHHH-TTEE---TTS--EE-

Solvent-accessible surface area (backbone atoms only — not comparable to full-atom values): 6429 Å² total; per-residue (Å²): 144,57,73,66,62,54,49,55,52,51,52,54,52,52,64,63,50,55,72,71,60,66,81,74,73,79,72,74,75,86,66,75,87,69,79,78,79,50,78,81,44,72,87,43,63,86,66,60,78,92,60,85,50,72,42,80,45,96,87,76,49,74,28,55,21,64,57,56,47,37,29,66,73,37,58,68,56,53,58,48,32,73,77,39,75,66,46,44,90,48,68,98,91,42,73,78,44,75,121

Foldseek 3Di:
DVVVVVVVVVVVVVVVVVVVVVVPPPDDPPPPPDPQDLPVQLPPQPPDDQAADWDQDPVRDIDRDSNRVSNVVCVVVSVVCVVPVQWDCDPPVDHIDGD

Mean predicted aligned error: 14.21 Å

Organism: Nyctereutes procyonoides (NCBI:txid34880)